Protein AF-A0A497FPE6-F1 (afdb_monomer_lite)

Foldseek 3Di:
DDADPPPRHFWDWDDDPNFTWTAGPPPGDIDGDDDPDDDDPDPPPPPDCVVPPPPDPPPPPADKDQCQDPPPRDRIWGKDWAQPDPPVADIKIWTADPPPRDIDIDGD

Structure (mmCIF, N/CA/C/O backbone):
data_AF-A0A497FPE6-F1
#
_entry.id   AF-A0A497FPE6-F1
#
loop_
_atom_site.group_PDB
_atom_site.id
_atom_site.type_symbol
_atom_site.label_atom_id
_atom_site.label_alt_id
_atom_site.label_comp_id
_atom_site.label_asym_id
_atom_site.label_entity_id
_atom_site.label_seq_id
_atom_site.pdbx_PDB_ins_code
_atom_site.Cartn_x
_atom_site.Cartn_y
_atom_site.Cartn_z
_atom_site.occupancy
_atom_site.B_iso_or_equiv
_atom_site.auth_seq_id
_atom_site.auth_comp_id
_atom_site.auth_asym_id
_atom_site.auth_atom_id
_atom_site.pdbx_PDB_model_num
ATOM 1 N N . MET A 1 1 ? -9.897 -3.385 32.055 1.00 64.31 1 MET A N 1
ATOM 2 C CA . MET A 1 1 ? -11.185 -3.009 31.430 1.00 64.31 1 MET A CA 1
ATOM 3 C C . MET A 1 1 ? -12.282 -3.505 32.348 1.00 64.31 1 MET A C 1
ATOM 5 O O . MET A 1 1 ? -12.188 -4.649 32.770 1.00 64.31 1 MET A O 1
ATOM 9 N N . LYS A 1 2 ? -13.235 -2.650 32.730 1.00 70.75 2 LYS A N 1
ATOM 10 C CA . LYS A 1 2 ? -14.343 -3.031 33.618 1.00 70.75 2 LYS A CA 1
ATOM 11 C C . LYS A 1 2 ? -15.657 -3.011 32.844 1.00 70.75 2 LYS A C 1
ATOM 13 O O . LYS A 1 2 ? -15.843 -2.158 31.976 1.00 70.75 2 LYS A O 1
ATOM 18 N N . TYR A 1 3 ? -16.541 -3.945 33.163 1.00 79.06 3 TYR A N 1
ATOM 19 C CA . TYR A 1 3 ? -17.871 -4.057 32.575 1.00 79.06 3 TYR A CA 1
ATOM 20 C C . TYR A 1 3 ? -18.916 -3.650 33.606 1.00 79.06 3 TYR A C 1
ATOM 22 O O . TYR A 1 3 ? -18.723 -3.825 34.806 1.00 79.06 3 TYR A O 1
ATOM 30 N N . CYS A 1 4 ? -20.020 -3.087 33.136 1.00 80.19 4 CYS A N 1
ATOM 31 C CA . CYS A 1 4 ? -21.114 -2.688 33.997 1.00 80.19 4 CYS A CA 1
ATOM 32 C C . CYS A 1 4 ? -21.809 -3.930 34.584 1.00 80.19 4 CYS A C 1
ATOM 34 O O . CYS A 1 4 ? -22.281 -4.762 33.806 1.00 80.19 4 CYS A O 1
ATOM 36 N N . PRO A 1 5 ? -21.979 -4.027 35.915 1.00 81.69 5 PRO A N 1
ATOM 37 C CA . PRO A 1 5 ? -22.629 -5.176 36.549 1.00 81.69 5 PRO A CA 1
ATOM 38 C C . PRO A 1 5 ? -24.128 -5.277 36.230 1.00 81.69 5 PRO A C 1
ATOM 40 O O . PRO A 1 5 ? -24.715 -6.337 36.390 1.00 81.69 5 PRO A O 1
ATOM 43 N N . ARG A 1 6 ? -24.760 -4.186 35.770 1.00 80.88 6 ARG A N 1
ATOM 44 C CA . ARG A 1 6 ? -26.196 -4.163 35.447 1.00 80.88 6 ARG A CA 1
ATOM 45 C C . ARG A 1 6 ? -26.516 -4.576 34.015 1.00 80.88 6 ARG A C 1
ATOM 47 O O . ARG A 1 6 ? -27.573 -5.134 33.769 1.00 80.88 6 ARG A O 1
ATOM 54 N N . CYS A 1 7 ? -25.653 -4.242 33.057 1.00 80.56 7 CYS A N 1
ATOM 55 C CA . CYS A 1 7 ? -25.971 -4.401 31.633 1.00 80.56 7 CYS A CA 1
ATOM 56 C C . CYS A 1 7 ? -24.845 -5.020 30.799 1.00 80.56 7 CYS A C 1
ATOM 58 O O . CYS A 1 7 ? -24.943 -5.037 29.573 1.00 80.56 7 CYS A O 1
ATOM 60 N N . GLY A 1 8 ? -23.746 -5.446 31.430 1.00 77.75 8 GLY A N 1
ATOM 61 C CA . GLY A 1 8 ? -22.594 -6.061 30.764 1.00 77.75 8 GLY A CA 1
ATOM 62 C C . GLY A 1 8 ? -21.830 -5.141 29.804 1.00 77.75 8 GLY A C 1
ATOM 63 O O . GLY A 1 8 ? -20.845 -5.558 29.208 1.00 77.75 8 GLY A O 1
ATOM 64 N N . THR A 1 9 ? -22.251 -3.883 29.638 1.00 80.44 9 THR A N 1
ATOM 65 C CA . THR A 1 9 ? -21.617 -2.931 28.715 1.00 80.44 9 THR A CA 1
ATOM 66 C C . THR A 1 9 ? -20.290 -2.437 29.287 1.00 80.44 9 THR A C 1
ATOM 68 O O . THR A 1 9 ? -20.177 -2.207 30.492 1.00 80.44 9 THR A O 1
ATOM 71 N N . LEU A 1 10 ? -19.285 -2.249 28.433 1.00 82.75 10 LEU A N 1
ATOM 72 C CA . LEU A 1 10 ? -17.964 -1.765 28.835 1.00 82.75 10 LEU A CA 1
ATOM 73 C C . LEU A 1 10 ? -18.055 -0.360 29.455 1.00 82.75 10 LEU A C 1
ATOM 75 O O . LEU A 1 10 ? -18.696 0.534 28.901 1.00 82.75 10 LEU A O 1
ATOM 79 N N . LEU A 1 11 ? -17.417 -0.164 30.611 1.00 83.00 11 LEU A N 1
ATOM 80 C CA . LEU A 1 11 ? -17.366 1.134 31.277 1.00 83.00 11 LEU A CA 1
ATOM 81 C C . LEU A 1 11 ? -16.301 2.025 30.633 1.00 83.00 11 LEU A C 1
ATOM 83 O O . LEU A 1 11 ? -15.148 1.616 30.440 1.00 83.00 11 LEU A O 1
ATOM 87 N N . LEU A 1 12 ? -16.686 3.263 30.330 1.00 81.12 12 LEU A N 1
ATOM 88 C CA . LEU A 1 12 ? -15.838 4.251 29.675 1.00 81.12 12 LEU A CA 1
ATOM 89 C C . LEU A 1 12 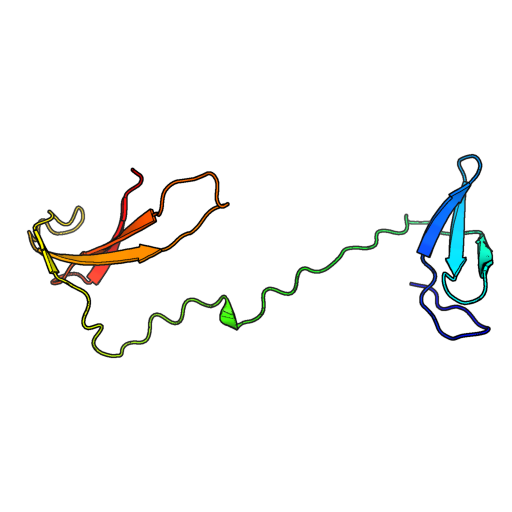? -15.354 5.303 30.681 1.00 81.12 12 LEU A C 1
ATOM 91 O O . LEU A 1 12 ? -16.134 5.757 31.520 1.00 81.12 12 LEU A O 1
ATOM 95 N N . PRO A 1 13 ? -14.079 5.719 30.618 1.00 79.69 13 PRO A N 1
ATOM 96 C CA . PRO A 1 13 ? -13.551 6.750 31.497 1.00 79.69 13 PRO A CA 1
ATOM 97 C C . PRO A 1 13 ? -14.138 8.115 31.123 1.00 79.69 13 PRO A C 1
ATOM 99 O O . PRO A 1 13 ? -14.031 8.565 29.985 1.00 79.69 13 PRO A O 1
ATOM 102 N N . LYS A 1 14 ? -14.711 8.808 32.103 1.00 78.38 14 LYS A N 1
ATOM 103 C CA . LYS A 1 14 ? -15.173 10.192 32.012 1.00 78.38 14 LYS A CA 1
ATOM 104 C C . LYS A 1 14 ? -14.476 11.010 33.095 1.00 78.38 14 LYS A C 1
ATOM 106 O O . LYS A 1 14 ? -14.396 10.587 34.245 1.00 78.38 14 LYS A O 1
ATOM 111 N N . LYS A 1 15 ? -13.952 12.183 32.742 1.00 77.12 15 LYS A N 1
ATOM 112 C CA . LYS A 1 15 ? -13.390 13.120 33.725 1.00 77.12 15 LYS A CA 1
ATOM 113 C C . LYS A 1 15 ? -14.528 13.940 34.331 1.00 77.12 15 LYS A C 1
ATOM 115 O O . LYS A 1 15 ? -15.264 14.589 33.594 1.00 77.12 15 LYS A O 1
ATOM 120 N N . LYS A 1 16 ? -14.674 13.914 35.655 1.00 72.06 16 LYS A N 1
ATOM 121 C CA . LYS A 1 16 ? -15.601 14.775 36.403 1.00 72.06 16 LYS A CA 1
ATOM 122 C C . LYS A 1 16 ? -14.839 15.347 37.599 1.00 72.06 16 LYS A C 1
ATOM 124 O O . LYS A 1 16 ? -14.287 14.582 38.383 1.00 72.06 16 LYS A O 1
ATOM 129 N N . ASN A 1 17 ? -14.751 16.675 37.699 1.00 65.31 17 ASN A N 1
ATOM 130 C CA . ASN A 1 17 ? -14.017 17.394 38.755 1.00 65.31 17 ASN A CA 1
ATOM 131 C C . ASN A 1 17 ? -12.574 16.888 38.969 1.00 65.31 17 ASN A C 1
ATOM 133 O O . ASN A 1 17 ? -12.182 16.551 40.082 1.00 65.31 17 ASN A O 1
ATOM 137 N N . GLY A 1 18 ? -11.799 16.743 37.888 1.00 67.62 18 GLY A N 1
ATOM 138 C CA . GLY A 1 18 ? -10.397 16.297 37.949 1.00 67.62 18 GLY A CA 1
ATOM 139 C C . GLY A 1 18 ? -10.186 14.806 38.254 1.00 67.62 18 GLY A C 1
ATOM 140 O O . GLY A 1 18 ? -9.087 14.297 38.048 1.00 67.62 18 GLY A O 1
ATOM 141 N N . LYS A 1 19 ? -11.230 14.071 38.657 1.00 68.69 19 LYS A N 1
ATOM 142 C CA . LYS A 1 19 ? -11.185 12.624 38.896 1.00 68.69 19 LYS A CA 1
ATOM 143 C C . LYS A 1 19 ? -11.672 11.860 37.667 1.00 68.69 19 LYS A C 1
ATOM 145 O O . LYS A 1 19 ? -12.617 12.265 36.986 1.00 68.69 19 LYS A O 1
ATOM 150 N N . THR A 1 20 ? -11.015 10.742 37.365 1.00 72.94 20 THR A N 1
ATOM 151 C CA . THR A 1 20 ? -11.480 9.821 36.319 1.00 72.94 20 THR A CA 1
ATOM 152 C C . THR A 1 20 ? -12.503 8.880 36.942 1.00 72.94 20 THR A C 1
ATOM 154 O O . THR A 1 20 ? -12.164 8.122 37.842 1.00 72.94 20 THR A O 1
ATOM 157 N N . ILE A 1 21 ? -13.745 8.919 36.471 1.00 81.56 21 ILE A N 1
ATOM 158 C CA . ILE A 1 21 ? -14.803 7.973 36.843 1.00 81.56 21 ILE A CA 1
ATOM 159 C C . ILE A 1 21 ? -15.108 7.071 35.650 1.00 81.56 21 ILE A C 1
ATOM 161 O O . ILE A 1 21 ? -14.996 7.495 34.504 1.00 81.56 21 ILE A O 1
ATOM 165 N N . LEU A 1 22 ? -15.463 5.818 35.895 1.00 80.56 22 LEU A N 1
ATOM 166 C CA . LEU A 1 22 ? -15.872 4.876 34.860 1.00 80.56 22 LEU A CA 1
ATOM 167 C C . LEU A 1 22 ? -17.395 4.891 34.776 1.00 80.56 22 LEU A C 1
ATOM 169 O O . LEU A 1 22 ? -18.063 4.571 35.751 1.00 80.56 22 LEU A O 1
ATOM 173 N N . VAL A 1 23 ? -17.943 5.281 33.627 1.00 82.88 23 VAL A N 1
ATOM 174 C CA . VAL A 1 23 ? -19.386 5.439 33.412 1.00 82.88 23 VAL A CA 1
ATOM 175 C C . VAL A 1 23 ? -19.858 4.480 32.328 1.00 82.88 23 VAL A C 1
ATOM 177 O O . VAL A 1 23 ? -19.220 4.314 31.288 1.00 82.88 23 VAL A O 1
ATOM 180 N N . CYS A 1 24 ? -20.999 3.846 32.568 1.00 82.19 24 CYS A N 1
ATOM 181 C CA . CYS A 1 24 ? -21.707 3.040 31.594 1.00 82.19 24 CYS A CA 1
ATOM 182 C C . CYS A 1 24 ? -22.569 3.928 30.694 1.00 82.19 24 CYS A C 1
ATOM 184 O O . CYS A 1 24 ? -23.475 4.603 31.183 1.00 82.19 24 CYS A O 1
ATOM 186 N N . SER A 1 25 ? -22.362 3.860 29.379 1.00 80.25 25 SER A N 1
ATOM 187 C CA . SER A 1 25 ? -23.179 4.605 28.410 1.00 80.25 25 SER A CA 1
ATOM 188 C C . SER A 1 25 ? -24.630 4.128 28.325 1.00 80.25 25 SER A C 1
ATOM 190 O O . SER A 1 25 ? -25.488 4.902 27.921 1.00 80.25 25 SER A O 1
ATOM 192 N N . LYS A 1 26 ? -24.918 2.868 28.682 1.00 78.00 26 LYS A N 1
ATOM 193 C CA . LYS A 1 26 ? -26.249 2.269 28.492 1.00 78.00 26 LYS A CA 1
ATOM 194 C C . LYS A 1 26 ? -27.188 2.487 29.677 1.00 78.00 26 LYS A C 1
ATOM 196 O O . LYS A 1 26 ? -28.362 2.760 29.478 1.00 78.00 26 LYS A O 1
ATOM 201 N N . CYS A 1 27 ? -26.692 2.344 30.905 1.00 81.38 27 CYS A N 1
ATOM 202 C CA . CYS A 1 27 ? -27.534 2.388 32.106 1.00 81.38 27 CYS A CA 1
ATOM 203 C C . CYS A 1 27 ? -27.120 3.467 33.119 1.00 81.38 27 CYS A C 1
ATOM 205 O O . CYS A 1 27 ? -27.617 3.467 34.242 1.00 81.38 27 CYS A O 1
ATOM 207 N N . GLY A 1 28 ? -26.152 4.325 32.778 1.00 77.38 28 GLY A N 1
ATOM 208 C CA . GLY A 1 28 ? -25.705 5.431 33.631 1.00 77.38 28 GLY A CA 1
ATOM 209 C C . GLY A 1 28 ? -24.941 5.025 34.897 1.00 77.38 28 GLY A C 1
ATOM 210 O O . GLY A 1 28 ? -24.570 5.892 35.680 1.00 77.38 28 GLY A O 1
ATOM 211 N N . TYR A 1 29 ? -24.679 3.730 35.105 1.00 81.12 29 TYR A N 1
ATOM 212 C CA . TYR A 1 29 ? -23.898 3.245 36.245 1.00 81.12 29 TYR A CA 1
ATOM 213 C C . TYR A 1 29 ? -22.499 3.864 36.228 1.00 81.12 29 TYR A C 1
ATOM 215 O O . TYR A 1 29 ? -21.806 3.778 35.213 1.00 81.12 29 TYR A O 1
ATOM 223 N N . SER A 1 30 ? -22.084 4.464 37.340 1.00 79.12 30 SER A N 1
ATOM 224 C CA . SER A 1 30 ? -20.767 5.076 37.486 1.00 79.12 30 SER A CA 1
ATOM 225 C C . SER A 1 30 ? -20.035 4.515 38.693 1.00 79.12 30 SER A C 1
ATOM 227 O O . SER A 1 30 ? -20.607 4.453 39.777 1.00 79.12 30 SER A O 1
ATOM 229 N N . GLU A 1 31 ? -18.762 4.186 38.525 1.00 78.69 31 GLU A N 1
ATOM 230 C CA . GLU A 1 31 ? -17.871 3.810 39.619 1.00 78.69 31 GLU A CA 1
ATOM 231 C C . GLU A 1 31 ? -16.593 4.651 39.590 1.00 78.69 31 GLU A C 1
ATOM 233 O O . GLU A 1 31 ? -16.151 5.125 38.538 1.00 78.69 31 GLU A O 1
ATOM 238 N N . GLU A 1 32 ? -15.983 4.851 40.755 1.00 71.06 32 GLU A N 1
ATOM 239 C CA . GLU A 1 32 ? -14.689 5.517 40.833 1.00 71.06 32 GLU A CA 1
ATOM 240 C C . GLU A 1 32 ? -13.615 4.641 40.189 1.00 71.06 32 GLU A C 1
ATOM 242 O O . GLU A 1 32 ? -13.475 3.447 40.479 1.00 71.06 32 GLU A O 1
ATOM 247 N N . ASN A 1 33 ? -12.836 5.240 39.288 1.00 64.06 33 ASN A N 1
ATOM 248 C CA . ASN A 1 33 ? -11.687 4.556 38.739 1.00 64.06 33 ASN A CA 1
ATOM 249 C C . ASN A 1 33 ? -10.649 4.467 39.862 1.00 64.06 33 ASN A C 1
ATOM 251 O O . ASN A 1 33 ? -10.023 5.467 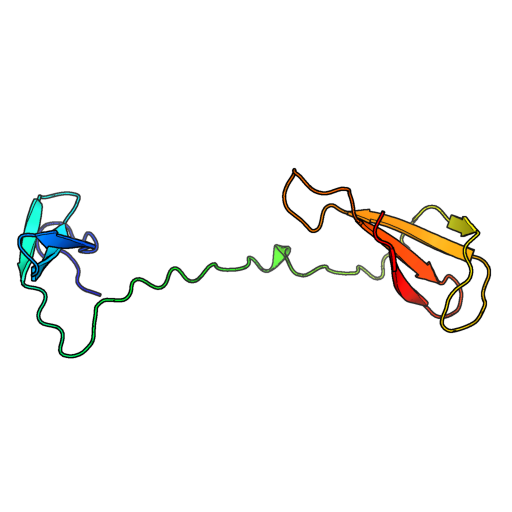40.209 1.00 64.06 33 ASN A O 1
ATOM 255 N N . LYS A 1 34 ? -10.437 3.267 40.400 1.00 59.91 34 LYS A N 1
ATOM 256 C CA . LYS A 1 34 ? -9.232 2.926 41.161 1.00 59.91 34 LYS A CA 1
ATOM 257 C C . LYS A 1 34 ? -8.190 2.345 40.195 1.00 59.91 34 LYS A C 1
ATOM 259 O O . LYS A 1 34 ? -8.246 1.139 39.950 1.00 59.91 34 LYS A O 1
ATOM 264 N N . PRO A 1 35 ? -7.276 3.139 39.606 1.00 56.25 35 PRO A N 1
ATOM 265 C CA . PRO A 1 35 ? -6.104 2.552 38.983 1.00 56.25 35 PRO A CA 1
ATOM 266 C C . PRO A 1 35 ? -4.813 3.062 39.632 1.00 56.25 35 PRO A C 1
ATOM 268 O O . PRO A 1 35 ? -4.559 4.259 39.675 1.00 56.25 35 PRO A O 1
ATOM 271 N N . ASP A 1 36 ? -3.945 2.132 40.019 1.00 52.84 36 ASP A N 1
ATOM 272 C CA . ASP A 1 36 ? -2.518 2.401 40.243 1.00 52.84 36 ASP A CA 1
ATOM 273 C C . ASP A 1 36 ? -1.793 2.704 38.907 1.00 52.84 36 ASP A C 1
ATOM 275 O O . ASP A 1 36 ? -0.721 3.296 38.862 1.00 52.84 36 ASP A O 1
ATOM 279 N N . LYS A 1 37 ? -2.404 2.352 37.761 1.00 51.75 37 LYS A N 1
ATOM 280 C CA . LYS A 1 37 ? -1.868 2.606 36.411 1.00 51.75 37 LYS A CA 1
ATOM 281 C C . LYS A 1 37 ? -2.984 3.004 35.444 1.00 51.75 37 LYS A C 1
ATOM 283 O O . LYS A 1 37 ? -3.909 2.234 35.200 1.00 51.75 37 LYS A O 1
ATOM 288 N N . GLY A 1 38 ? -2.900 4.228 34.920 1.00 52.75 38 GLY A N 1
ATOM 289 C CA . GLY A 1 38 ? -3.936 4.916 34.141 1.00 52.75 38 GLY A CA 1
ATOM 290 C C . GLY A 1 38 ? -4.688 4.073 33.097 1.00 52.75 38 GLY A C 1
ATOM 291 O O . GLY A 1 38 ? -4.124 3.250 32.378 1.00 52.75 38 GLY A O 1
ATOM 292 N N . TYR A 1 39 ? -5.992 4.330 32.984 1.00 54.41 39 TYR A N 1
ATOM 293 C CA . TYR A 1 39 ? -6.885 3.661 32.036 1.00 54.41 39 TYR A CA 1
ATOM 294 C C . TYR A 1 39 ? -6.640 4.186 30.609 1.00 54.41 39 TYR A C 1
ATOM 296 O O . TYR A 1 39 ? -7.213 5.194 30.201 1.00 54.41 39 TYR A O 1
ATOM 304 N N . ARG A 1 40 ? -5.767 3.523 29.839 1.00 54.41 40 ARG A N 1
ATOM 305 C CA . ARG A 1 40 ? -5.578 3.784 28.399 1.00 54.41 40 ARG A CA 1
ATOM 306 C C . ARG A 1 40 ? 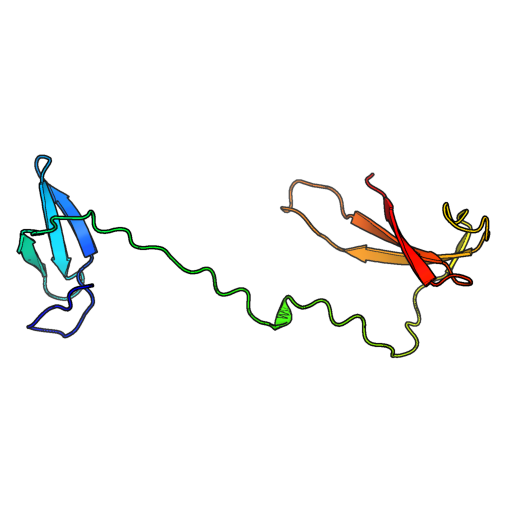-6.451 2.838 27.582 1.00 54.41 40 ARG A C 1
ATOM 308 O O . ARG A 1 40 ? -6.149 1.651 27.477 1.00 54.41 40 ARG A O 1
ATOM 315 N N . VAL A 1 41 ? -7.484 3.373 26.936 1.00 54.03 41 VAL A N 1
ATOM 316 C CA . VAL A 1 41 ? -8.145 2.681 25.823 1.00 54.03 41 VAL A CA 1
ATOM 317 C C . VAL A 1 41 ? -7.222 2.811 24.614 1.00 54.03 41 VAL A C 1
ATOM 319 O O . VAL A 1 41 ? -7.217 3.827 23.927 1.00 54.03 41 VAL A O 1
ATOM 322 N N . LYS A 1 42 ? -6.365 1.812 24.389 1.00 57.19 42 LYS A N 1
ATOM 323 C CA . LYS A 1 42 ? -5.657 1.681 23.113 1.00 57.19 42 LYS A CA 1
ATOM 324 C C . LYS A 1 42 ? -6.623 1.024 22.132 1.00 57.19 42 LYS A C 1
ATOM 326 O O . LYS A 1 42 ? -6.853 -0.179 22.225 1.00 57.19 42 LYS A O 1
ATOM 331 N N . GLY A 1 43 ? -7.179 1.798 21.205 1.00 50.94 43 GLY A N 1
ATOM 332 C CA . GLY A 1 43 ? -7.754 1.221 19.995 1.00 50.94 43 GLY A CA 1
ATOM 333 C C . GLY A 1 43 ? -6.622 0.543 19.233 1.00 50.94 43 GLY A C 1
ATOM 334 O O . GLY A 1 43 ? -5.746 1.220 18.702 1.00 50.94 43 GLY A O 1
ATOM 335 N N . LYS A 1 44 ? -6.570 -0.790 19.237 1.00 48.50 44 LYS A N 1
ATOM 336 C CA . LYS A 1 44 ? -5.749 -1.499 18.255 1.00 48.50 44 LYS A CA 1
ATOM 337 C C . LYS A 1 44 ? -6.462 -1.314 16.924 1.00 48.50 44 LYS A C 1
ATOM 339 O O . LYS A 1 44 ? -7.505 -1.922 16.707 1.00 48.50 44 LYS A O 1
ATOM 344 N N . ILE A 1 45 ? -5.926 -0.443 16.075 1.00 53.47 45 ILE A N 1
ATOM 345 C CA . ILE A 1 45 ? -6.291 -0.412 14.662 1.00 53.47 45 ILE A CA 1
ATOM 346 C C . ILE A 1 45 ? -5.853 -1.769 14.117 1.00 53.47 45 ILE A C 1
ATOM 348 O O . ILE A 1 45 ? -4.663 -2.053 13.995 1.00 53.47 45 ILE A O 1
ATOM 352 N N . TYR A 1 46 ? -6.820 -2.658 13.923 1.00 45.56 46 TYR A N 1
ATOM 353 C CA . TYR A 1 46 ? -6.579 -3.936 13.282 1.00 45.56 46 TYR A CA 1
ATOM 354 C C . TYR A 1 46 ? -6.423 -3.619 11.796 1.00 45.56 46 TYR A C 1
ATOM 356 O O . TYR A 1 46 ? -7.408 -3.371 11.104 1.00 45.56 46 TYR A O 1
ATOM 364 N N . HIS A 1 47 ? -5.183 -3.555 11.315 1.00 50.72 47 HIS A N 1
ATOM 365 C CA . HIS A 1 47 ? -4.934 -3.614 9.882 1.00 50.72 47 HIS A CA 1
ATOM 366 C C . HIS A 1 47 ? -5.466 -4.973 9.421 1.00 50.72 47 HIS A C 1
ATOM 368 O O . HIS A 1 47 ? -4.882 -6.013 9.731 1.00 50.72 47 HIS A O 1
ATOM 374 N N . HIS A 1 48 ? -6.636 -4.980 8.780 1.00 49.75 48 HIS A N 1
ATOM 375 C CA . HIS A 1 48 ? -7.184 -6.193 8.192 1.00 49.75 48 HIS A CA 1
ATOM 376 C C . HIS A 1 48 ? -6.118 -6.763 7.239 1.00 49.75 48 HIS A C 1
ATOM 378 O O . HIS A 1 48 ? -5.471 -5.986 6.529 1.00 49.75 48 HIS A O 1
ATOM 384 N N . PRO A 1 49 ? -5.893 -8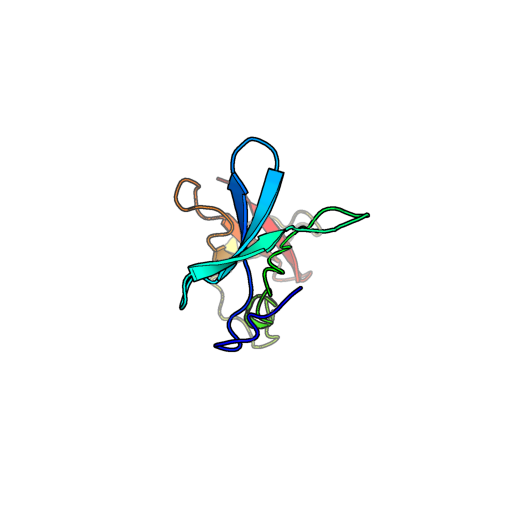.086 7.191 1.00 52.09 49 PRO A N 1
ATOM 385 C CA . PRO A 1 49 ? -4.890 -8.688 6.310 1.00 52.09 49 PRO A CA 1
ATOM 386 C C . PRO A 1 49 ? -5.111 -8.388 4.818 1.00 52.09 49 PRO A C 1
ATOM 388 O O . PRO A 1 49 ? -4.218 -8.650 4.022 1.00 52.09 49 PRO A O 1
ATOM 391 N N . SER A 1 50 ? -6.235 -7.772 4.435 1.00 49.62 50 SER A N 1
ATOM 392 C CA . SER A 1 50 ? -6.450 -7.188 3.104 1.00 49.62 50 SER A CA 1
ATOM 393 C C . SER A 1 50 ? -5.599 -5.942 2.811 1.00 49.62 50 SER A C 1
ATOM 395 O O . SER A 1 50 ? -5.564 -5.498 1.672 1.00 49.62 50 SER A O 1
ATOM 397 N N . GLN A 1 51 ? -4.874 -5.396 3.794 1.00 48.72 51 GLN A N 1
ATOM 398 C CA . GLN A 1 51 ? -3.790 -4.429 3.568 1.00 48.72 51 GLN A CA 1
ATOM 399 C C . GLN A 1 51 ? -2.422 -5.092 3.366 1.00 48.72 51 GLN A C 1
ATOM 401 O O . GLN A 1 51 ? -1.413 -4.400 3.222 1.00 48.72 51 GLN A O 1
ATOM 406 N N . LYS A 1 52 ? -2.349 -6.429 3.316 1.00 45.84 52 LYS A N 1
ATOM 407 C CA . LYS A 1 52 ? -1.220 -7.067 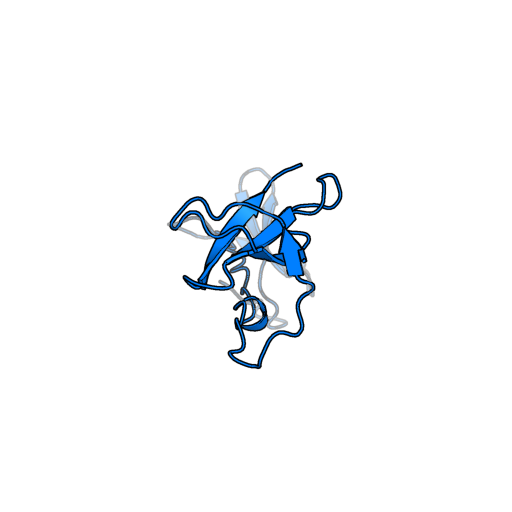2.646 1.00 45.84 52 LYS A CA 1
ATOM 408 C C . LYS A 1 52 ? -1.404 -6.818 1.161 1.00 45.84 52 LYS A C 1
ATOM 410 O O . LYS A 1 52 ? -2.321 -7.353 0.547 1.00 45.84 52 LYS A O 1
ATOM 415 N N . ILE A 1 53 ? -0.518 -6.009 0.595 1.00 52.28 53 ILE A N 1
ATOM 416 C CA . ILE A 1 53 ? -0.316 -5.957 -0.846 1.00 52.28 53 ILE A CA 1
ATOM 417 C C . ILE A 1 53 ? 0.170 -7.356 -1.237 1.00 52.28 53 ILE A C 1
ATOM 419 O O . ILE A 1 53 ? 1.356 -7.667 -1.140 1.00 52.28 53 ILE A O 1
ATOM 423 N N . TYR A 1 54 ? -0.760 -8.237 -1.599 1.00 44.59 54 TYR A N 1
ATOM 424 C CA . TYR A 1 54 ? -0.431 -9.434 -2.349 1.00 44.59 54 TYR A CA 1
ATOM 425 C C . TYR A 1 54 ? 0.032 -8.932 -3.711 1.00 44.59 54 TYR A C 1
ATOM 427 O O . TYR A 1 54 ? -0.777 -8.575 -4.564 1.00 44.59 54 TYR A O 1
ATOM 435 N N . VAL A 1 55 ? 1.348 -8.849 -3.903 1.00 51.41 55 VAL A N 1
ATOM 436 C CA . VAL A 1 55 ? 1.913 -8.808 -5.250 1.00 51.41 55 VAL A CA 1
ATOM 437 C C . VAL A 1 55 ? 1.674 -10.204 -5.809 1.00 51.41 55 VAL A C 1
ATOM 439 O O . VAL A 1 55 ? 2.518 -11.083 -5.672 1.00 51.41 55 VAL A O 1
ATOM 442 N N . ALA A 1 56 ? 0.465 -10.438 -6.321 1.00 47.53 56 ALA A N 1
ATOM 443 C CA . ALA A 1 56 ? 0.134 -11.674 -6.998 1.00 47.53 56 ALA A CA 1
ATOM 444 C C . ALA A 1 56 ? 1.147 -11.863 -8.133 1.00 47.53 56 ALA A C 1
ATOM 446 O O . ALA A 1 56 ? 1.337 -10.978 -8.967 1.00 47.53 56 ALA A O 1
ATOM 447 N N . GLU A 1 57 ? 1.807 -13.017 -8.156 1.00 52.44 57 GLU A N 1
ATOM 448 C CA . GLU A 1 57 ? 2.647 -13.472 -9.269 1.00 52.44 57 GLU A CA 1
ATOM 449 C C . GLU A 1 57 ? 1.798 -13.910 -10.478 1.00 52.44 57 GLU A C 1
ATOM 451 O O . GLU A 1 57 ? 2.228 -14.697 -11.316 1.00 52.44 57 GLU A O 1
ATOM 456 N N . GLU A 1 58 ? 0.580 -13.387 -10.607 1.00 49.25 58 GLU A N 1
ATOM 457 C CA . GLU A 1 58 ? -0.188 -13.465 -11.837 1.00 49.25 58 GLU A CA 1
ATOM 458 C C . GLU A 1 58 ? 0.334 -12.388 -12.767 1.00 49.25 58 GLU A C 1
ATOM 460 O O . GLU A 1 58 ? 0.313 -11.213 -12.417 1.00 49.25 58 GLU A O 1
ATOM 465 N N . ARG A 1 59 ? 0.850 -12.814 -13.926 1.00 52.47 59 ARG A N 1
ATOM 466 C CA . ARG A 1 59 ? 1.316 -11.994 -15.056 1.00 52.47 59 ARG A CA 1
ATOM 467 C C . ARG A 1 59 ? 0.552 -10.674 -15.137 1.00 52.47 59 ARG A C 1
ATOM 469 O O . ARG A 1 59 ? -0.489 -10.585 -15.782 1.00 52.47 59 ARG A O 1
ATOM 476 N N . VAL A 1 60 ? 1.077 -9.658 -14.458 1.00 56.59 60 VAL A N 1
ATOM 477 C CA . VAL A 1 60 ? 0.369 -8.396 -14.325 1.00 56.59 60 VAL A CA 1
ATOM 478 C C . VAL A 1 60 ? 0.408 -7.763 -15.711 1.00 56.59 60 VAL A C 1
ATOM 480 O O . VAL A 1 60 ? 1.487 -7.419 -16.197 1.00 56.59 60 VAL A O 1
ATOM 483 N N . LEU A 1 61 ? -0.750 -7.655 -16.372 1.00 68.12 61 LEU A N 1
ATOM 484 C CA . LEU A 1 61 ? -0.930 -6.931 -17.638 1.00 68.12 61 LEU A CA 1
ATOM 485 C C . LEU A 1 61 ? -0.826 -5.421 -17.390 1.00 68.12 61 LEU A C 1
ATOM 487 O O . LEU A 1 61 ? -1.698 -4.640 -17.759 1.00 68.12 61 LEU A O 1
ATOM 491 N N . LEU A 1 62 ? 0.222 -5.006 -16.686 1.00 80.12 62 LEU A N 1
ATOM 492 C CA . LEU A 1 62 ? 0.486 -3.606 -16.448 1.00 80.12 62 LEU A CA 1
ATOM 493 C C . LEU A 1 62 ? 0.924 -2.973 -17.763 1.00 80.12 62 LEU A C 1
ATOM 495 O O . LEU A 1 62 ? 1.689 -3.583 -18.523 1.00 80.12 62 LEU A O 1
ATOM 499 N N . PRO A 1 63 ? 0.481 -1.741 -18.029 1.00 87.88 63 PRO A N 1
ATOM 500 C CA . PRO A 1 63 ? 0.978 -1.003 -19.168 1.00 87.88 63 PRO A CA 1
ATOM 501 C C . PRO A 1 63 ? 2.494 -0.803 -19.035 1.00 87.88 63 PRO A C 1
ATOM 503 O O . PRO A 1 63 ? 3.030 -0.577 -17.944 1.00 87.88 63 PRO A O 1
ATOM 506 N N . ARG A 1 64 ? 3.201 -0.927 -20.160 1.00 89.94 64 ARG A N 1
ATOM 507 C CA . ARG A 1 64 ? 4.643 -0.674 -20.247 1.00 89.94 64 ARG A CA 1
ATOM 508 C C . ARG A 1 64 ? 4.885 0.781 -20.611 1.00 89.94 64 ARG A C 1
ATOM 510 O O . ARG A 1 64 ? 4.199 1.332 -21.465 1.00 89.94 64 ARG A O 1
ATOM 517 N N . THR A 1 65 ? 5.890 1.377 -19.989 1.00 91.00 65 THR A N 1
ATOM 518 C CA . THR A 1 65 ? 6.371 2.722 -20.299 1.00 91.00 65 THR A CA 1
ATOM 519 C C . THR A 1 65 ? 7.886 2.720 -20.483 1.00 91.00 65 THR A C 1
ATOM 521 O O . THR A 1 65 ? 8.584 1.821 -19.998 1.00 91.00 65 THR A O 1
ATOM 524 N N . LYS A 1 66 ? 8.388 3.731 -21.197 1.00 92.62 66 LYS A N 1
ATOM 525 C CA . LYS A 1 66 ? 9.818 3.949 -21.413 1.00 92.62 66 LYS A CA 1
ATOM 526 C C . LYS A 1 66 ? 10.382 4.763 -20.252 1.00 92.62 66 LYS A C 1
ATOM 528 O O . LYS A 1 66 ? 10.148 5.964 -20.172 1.00 92.62 66 LYS A O 1
ATOM 533 N N . ILE A 1 67 ? 11.086 4.099 -19.343 1.00 91.19 67 ILE A N 1
ATOM 534 C CA . ILE A 1 67 ? 11.743 4.721 -18.191 1.00 91.19 67 ILE A CA 1
ATOM 535 C C . ILE A 1 67 ? 12.993 3.924 -17.831 1.00 91.19 67 ILE A C 1
ATOM 537 O O . ILE A 1 67 ? 12.993 2.690 -17.865 1.00 91.19 67 ILE A O 1
ATOM 541 N N . ILE A 1 68 ? 14.062 4.633 -17.476 1.00 93.19 68 ILE A N 1
ATOM 542 C CA . ILE A 1 68 ? 15.346 4.019 -17.146 1.00 93.19 68 ILE A CA 1
ATOM 543 C C . ILE A 1 68 ? 15.282 3.442 -15.731 1.00 93.19 68 ILE A C 1
ATOM 545 O O . ILE A 1 68 ? 15.056 4.149 -14.751 1.00 93.19 68 ILE A O 1
ATOM 549 N N . CYS A 1 69 ? 15.516 2.138 -15.612 1.00 93.38 69 CYS A N 1
ATOM 550 C CA . CYS A 1 69 ? 15.613 1.466 -14.329 1.00 93.38 69 CYS A CA 1
ATOM 551 C C . CYS A 1 69 ? 16.879 1.930 -13.588 1.00 93.38 69 CYS A C 1
ATOM 553 O O . CYS A 1 69 ? 17.983 1.659 -14.071 1.00 93.38 69 CYS A O 1
ATOM 555 N N . PRO A 1 70 ? 16.763 2.492 -12.370 1.00 92.62 70 PRO A N 1
ATOM 556 C CA . PRO A 1 70 ? 17.913 3.013 -11.624 1.00 92.62 70 PRO A CA 1
ATOM 557 C C . PRO A 1 70 ? 18.878 1.915 -11.148 1.00 92.62 70 PRO A C 1
ATOM 559 O O . PRO A 1 70 ? 19.996 2.209 -10.746 1.00 92.62 70 PRO A O 1
ATOM 562 N N . LYS A 1 71 ? 18.460 0.641 -11.187 1.00 91.38 71 LYS A N 1
ATOM 563 C CA . LYS A 1 71 ? 19.276 -0.500 -10.746 1.00 91.38 71 LYS A CA 1
ATOM 564 C C . LYS A 1 71 ? 20.065 -1.168 -11.876 1.00 91.38 71 LYS A C 1
ATOM 566 O O . LYS A 1 71 ? 21.146 -1.684 -11.630 1.00 91.38 71 LYS A O 1
ATOM 571 N N . CYS A 1 72 ? 19.507 -1.244 -13.086 1.00 91.69 72 CYS A N 1
ATOM 572 C CA . CYS A 1 72 ? 20.095 -2.039 -14.177 1.00 91.69 72 CYS A CA 1
ATOM 573 C C . CYS A 1 72 ? 20.171 -1.322 -15.531 1.00 91.69 72 CYS A C 1
ATOM 575 O O . CYS A 1 72 ? 20.600 -1.935 -16.505 1.00 91.69 72 CYS A O 1
ATOM 577 N N . GLY A 1 73 ? 19.713 -0.069 -15.617 1.00 91.69 73 GLY A N 1
ATOM 578 C CA . GLY A 1 73 ? 19.756 0.730 -16.844 1.00 91.69 73 GLY A CA 1
ATOM 579 C C . GLY A 1 73 ? 18.768 0.311 -17.938 1.00 91.69 73 GLY A C 1
ATOM 580 O O . GLY A 1 73 ? 18.810 0.858 -19.033 1.00 91.69 73 GLY A O 1
ATOM 581 N N . ASN A 1 74 ? 17.873 -0.650 -17.681 1.00 93.25 74 ASN A N 1
ATOM 582 C CA . ASN A 1 74 ? 16.847 -1.046 -18.650 1.00 93.25 74 ASN A CA 1
ATOM 583 C C . ASN A 1 74 ? 15.893 0.115 -18.962 1.00 93.25 74 ASN A C 1
ATOM 585 O O . ASN A 1 74 ? 15.478 0.793 -18.032 1.00 93.25 74 ASN A O 1
ATOM 589 N N . ASN A 1 75 ? 15.487 0.287 -20.221 1.00 93.56 75 ASN A N 1
ATOM 590 C CA . ASN A 1 75 ? 14.656 1.419 -20.658 1.00 93.56 75 ASN A CA 1
ATOM 591 C C . ASN A 1 75 ? 13.140 1.144 -20.619 1.00 93.56 75 ASN A C 1
ATOM 593 O O . ASN A 1 75 ? 12.348 1.945 -21.103 1.00 93.56 75 ASN A O 1
ATOM 597 N N . GLU A 1 76 ? 12.714 -0.003 -20.094 1.00 91.38 76 GLU A N 1
ATOM 598 C CA . GLU A 1 76 ? 11.299 -0.363 -20.008 1.00 91.38 76 GLU A CA 1
ATOM 599 C C . GLU A 1 76 ? 10.912 -0.790 -18.589 1.00 91.38 76 GLU A C 1
ATOM 601 O O . GLU A 1 76 ? 11.620 -1.551 -17.909 1.00 91.38 76 GLU A O 1
ATOM 606 N N . ALA A 1 77 ? 9.742 -0.326 -18.155 1.00 93.38 77 ALA A N 1
ATOM 607 C CA . ALA A 1 77 ? 9.126 -0.727 -16.901 1.00 93.38 77 ALA A CA 1
ATOM 608 C C . ALA A 1 77 ? 7.606 -0.826 -17.046 1.00 93.38 77 ALA A C 1
ATOM 610 O O . ALA A 1 77 ? 6.982 -0.102 -17.818 1.00 93.38 77 ALA A O 1
ATOM 611 N N . TYR A 1 78 ? 7.009 -1.720 -16.271 1.00 92.06 78 TYR A N 1
ATOM 612 C CA . TYR A 1 78 ? 5.579 -1.716 -16.001 1.00 92.06 78 TYR A CA 1
ATOM 613 C C . TYR A 1 78 ? 5.236 -0.540 -15.092 1.00 92.06 78 TYR A C 1
ATOM 615 O O . TYR A 1 78 ? 6.000 -0.291 -14.160 1.00 92.06 78 TYR A O 1
ATOM 623 N N . TYR A 1 79 ? 4.111 0.142 -15.313 1.00 89.94 79 TYR A N 1
ATOM 624 C CA . TYR A 1 79 ? 3.668 1.232 -14.441 1.00 89.94 79 TYR A CA 1
ATOM 625 C C . TYR A 1 79 ? 2.241 1.037 -13.917 1.00 89.94 79 TYR A C 1
ATOM 627 O O . TYR A 1 79 ? 1.397 0.432 -14.575 1.00 89.94 79 TYR A O 1
ATOM 635 N N . TRP A 1 80 ? 1.980 1.550 -12.715 1.00 89.69 80 TRP A N 1
ATOM 636 C CA . TRP A 1 80 ? 0.640 1.671 -12.138 1.00 89.69 80 TRP A CA 1
ATOM 637 C C . TRP A 1 80 ? 0.575 2.856 -11.177 1.00 89.69 80 TRP A C 1
ATOM 639 O O . TRP A 1 80 ? 1.597 3.324 -10.677 1.00 89.69 80 TRP A O 1
ATOM 649 N N . MET A 1 81 ? -0.634 3.346 -10.915 1.00 87.69 81 MET A N 1
ATOM 650 C CA . MET A 1 81 ? -0.882 4.436 -9.971 1.00 87.69 81 MET A CA 1
ATOM 651 C C . MET A 1 81 ? -1.689 3.913 -8.790 1.00 87.69 81 MET A C 1
ATOM 653 O O . MET A 1 81 ? -2.618 3.126 -8.967 1.00 87.69 81 MET A O 1
ATOM 657 N N . GLN A 1 82 ? -1.328 4.334 -7.581 1.00 84.44 82 GLN A N 1
ATOM 658 C CA . GLN A 1 82 ? -2.063 3.990 -6.369 1.00 84.44 82 GLN A CA 1
ATOM 659 C C . GLN A 1 82 ? -2.044 5.170 -5.396 1.00 84.44 82 GLN A C 1
ATOM 661 O O . GLN A 1 82 ? -1.004 5.786 -5.157 1.00 84.44 82 GLN A O 1
ATOM 666 N N . GLN A 1 83 ? -3.202 5.479 -4.815 1.00 81.12 83 GLN A N 1
ATOM 667 C CA . GLN A 1 83 ? -3.304 6.467 -3.749 1.00 81.12 83 GLN A CA 1
ATOM 668 C C . GLN A 1 83 ? -2.713 5.873 -2.464 1.00 81.12 83 GLN A C 1
ATOM 670 O O . GLN A 1 83 ? -3.253 4.920 -1.907 1.00 81.12 83 GLN A O 1
ATOM 675 N N . THR A 1 84 ? -1.581 6.414 -2.007 1.00 78.06 84 THR A N 1
ATOM 676 C CA . THR A 1 84 ? -0.915 5.954 -0.773 1.00 78.06 84 THR A CA 1
ATOM 677 C C . THR A 1 84 ? -1.111 6.900 0.410 1.00 78.06 84 THR A C 1
ATOM 679 O O . THR A 1 84 ? -0.710 6.568 1.526 1.00 78.06 84 THR A O 1
ATOM 682 N N . ARG A 1 85 ? -1.725 8.069 0.181 1.00 78.56 85 ARG A N 1
ATOM 683 C CA . ARG A 1 85 ? -1.889 9.144 1.164 1.00 78.56 85 ARG A CA 1
ATOM 684 C C . ARG A 1 85 ? -3.308 9.727 1.145 1.00 78.56 85 ARG A C 1
ATOM 686 O O . ARG A 1 85 ? -4.137 9.326 0.325 1.00 78.56 85 ARG A O 1
ATOM 693 N N . SER A 1 86 ? -3.600 10.617 2.095 1.00 74.88 86 SER A N 1
ATOM 694 C CA . SER A 1 86 ? -4.903 11.286 2.221 1.00 74.88 86 SER A CA 1
ATOM 695 C C . SER A 1 86 ? -5.300 12.009 0.928 1.00 74.88 86 SER A C 1
ATOM 697 O O . SER A 1 86 ? -4.451 12.310 0.097 1.00 74.88 86 SER A O 1
ATOM 699 N N . GLY A 1 87 ? -6.600 12.265 0.752 1.00 68.94 87 GLY A N 1
ATOM 700 C CA . GLY A 1 87 ? -7.171 12.798 -0.495 1.00 68.94 87 GLY A CA 1
ATOM 701 C C . GLY A 1 87 ? -6.646 14.165 -0.952 1.00 68.94 87 GLY A C 1
ATOM 702 O O . GLY A 1 87 ? -6.898 14.537 -2.090 1.00 68.94 87 GLY A O 1
ATOM 703 N N . ASP A 1 88 ? -5.911 14.879 -0.099 1.00 76.25 88 ASP A N 1
ATOM 704 C CA . ASP A 1 88 ? -5.264 16.156 -0.414 1.00 76.25 88 ASP A CA 1
ATOM 705 C C . ASP A 1 88 ? -3.904 16.015 -1.136 1.00 76.25 88 ASP A C 1
ATOM 707 O O . ASP A 1 88 ? -3.312 17.023 -1.512 1.00 76.25 88 ASP A O 1
ATOM 711 N N . GLU A 1 89 ? -3.385 14.795 -1.341 1.00 72.44 89 GLU A N 1
ATOM 712 C CA . GLU A 1 89 ? -2.087 14.553 -1.996 1.00 72.44 89 GLU A CA 1
ATOM 713 C C . GLU A 1 89 ? -2.222 13.830 -3.354 1.00 72.44 89 GLU A C 1
ATOM 715 O O . GLU A 1 89 ? -3.111 12.989 -3.526 1.00 72.44 89 GLU A O 1
ATOM 720 N N . PRO A 1 90 ? -1.326 14.111 -4.326 1.00 76.12 90 PRO A N 1
ATOM 721 C CA . PRO A 1 90 ? -1.365 13.484 -5.644 1.00 76.12 90 PRO A CA 1
ATOM 722 C C . PRO A 1 90 ? -1.154 11.962 -5.576 1.00 76.12 90 PRO A C 1
ATOM 724 O O . PRO A 1 90 ? -0.544 11.413 -4.651 1.00 76.12 90 PRO A O 1
ATOM 727 N N . MET A 1 91 ? -1.666 11.253 -6.587 1.00 82.12 91 MET A N 1
ATOM 728 C CA . MET A 1 91 ? -1.503 9.801 -6.701 1.00 82.12 91 MET A CA 1
ATOM 729 C C . MET A 1 91 ? -0.021 9.426 -6.817 1.00 82.12 91 MET A C 1
ATOM 731 O O . MET A 1 91 ? 0.753 10.091 -7.496 1.00 82.12 91 MET A O 1
ATOM 735 N N . THR A 1 92 ? 0.389 8.321 -6.190 1.00 87.12 92 THR A N 1
ATOM 736 C CA . THR A 1 92 ? 1.773 7.841 -6.289 1.00 87.12 92 THR A CA 1
ATOM 737 C C . THR A 1 92 ? 1.926 6.938 -7.510 1.00 87.12 92 THR A C 1
ATOM 739 O O . THR A 1 92 ? 1.172 5.970 -7.665 1.00 87.12 92 THR A O 1
ATOM 742 N N . ARG A 1 93 ? 2.923 7.221 -8.356 1.00 89.75 93 ARG A N 1
ATOM 743 C CA . ARG A 1 93 ? 3.288 6.383 -9.504 1.00 89.75 93 ARG A CA 1
ATOM 744 C C . ARG A 1 93 ? 4.286 5.318 -9.071 1.00 89.75 93 ARG A C 1
ATOM 746 O O . ARG A 1 93 ? 5.269 5.599 -8.387 1.00 89.75 93 ARG A O 1
ATOM 753 N N . PHE A 1 94 ? 4.042 4.087 -9.486 1.00 91.38 94 PHE A N 1
ATOM 754 C CA . PHE A 1 94 ? 4.918 2.950 -9.250 1.00 91.38 94 PHE A CA 1
ATOM 755 C C . PHE A 1 94 ? 5.412 2.394 -10.575 1.00 91.38 94 PHE A C 1
ATOM 757 O O . PHE A 1 94 ? 4.653 2.298 -11.539 1.00 91.38 94 PHE A O 1
ATOM 764 N N . PHE A 1 95 ? 6.673 1.972 -10.586 1.00 92.75 95 PHE A N 1
ATOM 765 C CA . PHE A 1 95 ? 7.324 1.357 -11.731 1.00 92.75 95 PHE A CA 1
ATOM 766 C C . PHE A 1 95 ? 7.961 0.034 -11.327 1.00 92.75 95 PHE A C 1
ATOM 768 O O . PHE A 1 95 ? 8.540 -0.071 -10.248 1.00 92.75 95 PHE A O 1
ATOM 775 N N . ARG A 1 96 ? 7.905 -0.976 -12.198 1.00 91.50 96 ARG A N 1
ATOM 776 C CA . ARG A 1 96 ? 8.601 -2.261 -12.035 1.00 91.50 96 ARG A CA 1
ATOM 777 C C . ARG A 1 96 ? 9.382 -2.596 -13.293 1.00 91.50 96 ARG A C 1
ATOM 779 O O . ARG A 1 96 ? 8.802 -2.752 -14.363 1.00 91.50 96 ARG A O 1
ATOM 786 N N . CYS A 1 97 ? 10.696 -2.738 -13.161 1.00 91.81 97 CYS A N 1
ATOM 787 C CA . CYS A 1 97 ? 11.572 -3.058 -14.283 1.00 91.81 97 CYS A CA 1
ATOM 788 C C . CYS A 1 97 ? 11.170 -4.385 -14.939 1.00 91.81 97 CYS A C 1
ATOM 790 O O . CYS A 1 97 ? 11.039 -5.394 -14.245 1.00 91.81 97 CYS A O 1
ATOM 792 N N . THR A 1 98 ? 11.063 -4.404 -16.271 1.00 89.50 98 THR A N 1
ATOM 793 C CA . THR A 1 98 ? 10.749 -5.626 -17.033 1.00 89.50 98 THR A CA 1
ATOM 794 C C . THR A 1 98 ? 11.878 -6.661 -17.006 1.00 89.50 98 THR A C 1
ATOM 796 O O . THR A 1 98 ? 11.622 -7.838 -17.237 1.00 89.50 98 THR A O 1
ATOM 799 N N . LYS A 1 99 ? 13.117 -6.240 -16.703 1.00 89.50 99 LYS A N 1
ATOM 800 C CA . LYS A 1 99 ? 14.318 -7.089 -16.711 1.00 89.50 99 LYS A CA 1
ATOM 801 C C . LYS A 1 99 ? 14.730 -7.580 -15.323 1.00 89.50 99 LYS A C 1
ATOM 803 O O . LYS A 1 99 ? 14.898 -8.774 -15.118 1.00 89.50 99 LYS A O 1
ATOM 808 N N . CYS A 1 100 ? 14.923 -6.667 -14.368 1.00 89.81 100 CYS A N 1
ATOM 809 C CA . CYS A 1 100 ? 15.457 -7.004 -13.040 1.00 89.81 100 CYS A CA 1
ATOM 810 C C . CYS A 1 100 ? 14.395 -7.049 -11.934 1.00 89.81 100 CYS A C 1
ATOM 812 O O . CYS A 1 100 ? 14.743 -7.234 -10.768 1.00 89.81 100 CYS A O 1
ATOM 814 N N . ASN A 1 101 ? 13.117 -6.838 -12.278 1.00 88.12 101 ASN A N 1
ATOM 815 C CA . ASN A 1 101 ? 11.992 -6.814 -11.341 1.00 88.12 101 ASN A CA 1
ATOM 816 C C . ASN A 1 101 ? 12.103 -5.784 -10.202 1.00 88.12 101 ASN A C 1
ATOM 818 O O . ASN A 1 101 ? 11.314 -5.826 -9.262 1.00 88.12 101 ASN A O 1
ATOM 822 N N . TYR A 1 102 ? 13.054 -4.850 -10.272 1.00 91.12 102 TYR A N 1
ATOM 823 C CA . TYR A 1 102 ? 13.174 -3.777 -9.294 1.00 91.12 102 TYR A CA 1
ATOM 824 C C . TYR A 1 102 ? 11.950 -2.866 -9.369 1.00 91.12 102 TYR A C 1
ATOM 826 O O . TYR A 1 102 ? 11.613 -2.390 -10.456 1.00 91.12 102 TYR A O 1
ATOM 834 N N . THR A 1 103 ? 11.309 -2.627 -8.226 1.00 90.25 103 THR A N 1
ATOM 835 C CA . THR A 1 103 ? 10.165 -1.724 -8.101 1.00 90.25 103 THR A CA 1
ATOM 836 C C . THR A 1 103 ? 10.585 -0.444 -7.396 1.00 90.25 103 THR A C 1
ATOM 838 O O . THR A 1 103 ? 11.202 -0.496 -6.335 1.00 90.25 103 THR A O 1
ATOM 841 N N . TRP A 1 104 ? 10.234 0.700 -7.974 1.00 92.00 104 TRP A N 1
ATOM 842 C CA . TRP A 1 104 ? 10.445 2.014 -7.374 1.00 92.00 104 TRP A CA 1
ATOM 843 C C . TRP A 1 104 ? 9.197 2.874 -7.516 1.00 92.00 104 TRP A C 1
ATOM 845 O O . TRP A 1 104 ? 8.276 2.547 -8.265 1.00 92.00 104 TRP A O 1
ATOM 855 N N 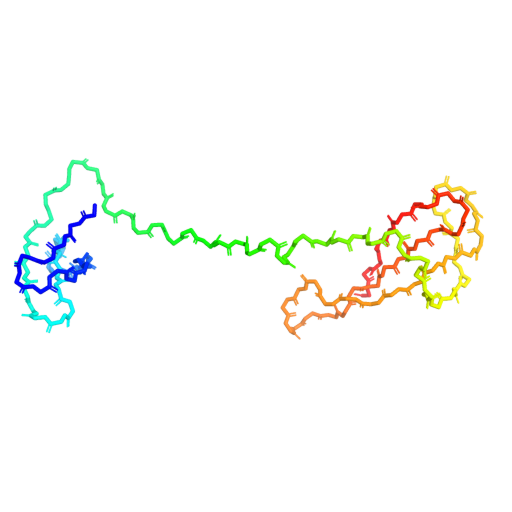. ARG A 1 105 ? 9.164 3.957 -6.745 1.00 90.06 105 ARG A N 1
ATOM 856 C CA . ARG A 1 105 ? 8.055 4.904 -6.713 1.00 90.06 105 ARG A CA 1
ATOM 857 C C . ARG A 1 105 ? 8.549 6.291 -7.080 1.00 90.06 105 ARG A C 1
ATOM 859 O O . ARG A 1 105 ? 9.654 6.662 -6.687 1.00 90.06 105 ARG A O 1
ATOM 866 N N . GLU A 1 106 ? 7.722 7.025 -7.799 1.00 83.38 106 GLU A N 1
ATOM 867 C CA . GLU A 1 106 ? 7.948 8.416 -8.165 1.00 83.38 106 GLU A CA 1
ATOM 868 C C . GLU A 1 106 ? 6.830 9.260 -7.559 1.00 83.38 106 GLU A C 1
ATOM 870 O O . GLU A 1 106 ? 5.650 8.894 -7.610 1.00 83.38 106 GLU A O 1
ATOM 875 N N . TYR A 1 107 ? 7.241 10.348 -6.917 1.00 72.81 107 TYR A N 1
ATOM 876 C CA . TYR A 1 107 ? 6.348 11.382 -6.427 1.00 72.81 107 TYR A CA 1
ATOM 877 C C . TYR A 1 107 ? 6.266 12.460 -7.501 1.00 72.81 107 TYR A C 1
ATOM 879 O O . TYR A 1 107 ? 7.314 12.927 -7.947 1.00 72.81 107 TYR A O 1
ATOM 887 N N . GLU A 1 108 ? 5.047 12.803 -7.913 1.00 62.09 108 GLU A N 1
ATOM 888 C CA . GLU A 1 108 ? 4.782 14.083 -8.581 1.00 62.09 108 GLU A CA 1
ATOM 889 C C . GLU A 1 108 ? 4.754 15.219 -7.560 1.00 62.09 108 GLU A C 1
ATOM 891 O O . GLU A 1 108 ? 4.295 14.968 -6.417 1.00 62.09 108 GLU A O 1
#

Sequence (108 aa):
MKYCPRCGTLLLPKKKNGKTILVCSKCGYSEENKPDKGYRVKGKIYHHPSQKIYVAEERVLLPRTKIICPKCGNNEAYYWMQQTRSGDEPMTRFFRCTKCNYTWREYE

Radius of gyration: 25.88 Å; chains: 1; bounding box: 48×31×63 Å

Secondary structure (DSSP, 8-state):
--B-TTT-PBEEEEEETTEEEEEETTT--EEE---SS-----------GGGS-----S---PPEEE---TTT--SEEEEEEE--S-TTSPPEEEEEETTT--EEEE--

pLDDT: mean 74.81, std 15.31, range [44.59, 93.56]